Protein AF-A0A835R3R5-F1 (afdb_monomer_lite)

pLDDT: mean 70.12, std 14.89, range [35.88, 90.06]

Organism: Vanilla planifolia (NCBI:txid51239)

Secondary structure (DSSP, 8-state):
---------------SSS--------PPP-HHHHEEEEESTTTEEEEGGGTEEEE--SSPPPEEEESS--SS-------PPPSS--SPPPPP--

Radius of gyration: 20.17 Å; chains: 1; bounding box: 74×27×36 Å

Foldseek 3Di:
DDPPDLPPPQPFPDDPDPDDTDGDRDDQDFCVQFKDWPFQPVQWDQDPNRNDIDHDDLPTDTDIDTPDDDPDDDDDDDDDDDDDNNDDPDDDDD

Sequence (94 aa):
MSHRRCGHGITIVASSASSFLYIISLCAGNFLKDVDIIFGDGRAKIIDDGDLLSLLSTSSRLRLWPKKEYLIGRFDVDIKLIPGNSAAPLPPST

Structure (mmCIF, N/CA/C/O backbone):
data_AF-A0A835R3R5-F1
#
_entry.id   AF-A0A835R3R5-F1
#
loop_
_atom_site.group_PDB
_atom_site.id
_atom_site.type_symbol
_atom_site.label_atom_id
_atom_site.label_alt_id
_atom_site.label_comp_id
_atom_site.label_asym_id
_atom_site.label_entity_id
_atom_site.label_seq_id
_atom_site.pdbx_PDB_ins_code
_atom_site.Cartn_x
_atom_site.Cartn_y
_atom_site.Cartn_z
_atom_site.occupancy
_atom_site.B_iso_or_equiv
_atom_site.auth_seq_id
_atom_site.auth_comp_id
_atom_site.auth_asym_id
_atom_site.auth_atom_id
_atom_site.pdbx_PDB_model_num
ATOM 1 N N . MET A 1 1 ? -11.685 -5.495 -17.112 1.00 38.28 1 MET A N 1
ATOM 2 C CA . MET A 1 1 ? -12.844 -5.261 -16.225 1.00 38.28 1 MET A CA 1
ATOM 3 C C . MET A 1 1 ? -12.581 -5.965 -14.901 1.00 38.28 1 MET A C 1
ATOM 5 O O . MET A 1 1 ? -12.830 -7.155 -14.801 1.00 38.28 1 MET A O 1
ATOM 9 N N . SER A 1 2 ? -12.028 -5.266 -13.912 1.00 40.19 2 SER A N 1
ATOM 10 C CA . SER A 1 2 ? -12.003 -5.726 -12.519 1.00 40.19 2 SER A CA 1
ATOM 11 C C . SER A 1 2 ? -12.402 -4.527 -11.682 1.00 40.19 2 SER A C 1
ATOM 13 O O . SER A 1 2 ? -11.615 -3.626 -11.438 1.00 40.19 2 SER A O 1
ATOM 15 N N . HIS A 1 3 ? -13.694 -4.448 -11.389 1.00 35.88 3 HIS A N 1
ATOM 16 C CA . HIS A 1 3 ? -14.274 -3.382 -10.595 1.00 35.88 3 HIS A CA 1
ATOM 17 C C . HIS A 1 3 ? -14.525 -3.950 -9.203 1.00 35.88 3 HIS A C 1
ATOM 19 O O . HIS A 1 3 ? -15.667 -4.191 -8.827 1.00 35.88 3 HIS A O 1
ATOM 25 N N . ARG A 1 4 ? -13.469 -4.174 -8.418 1.00 48.97 4 ARG A N 1
ATOM 26 C CA . ARG A 1 4 ? -13.640 -4.313 -6.969 1.00 48.97 4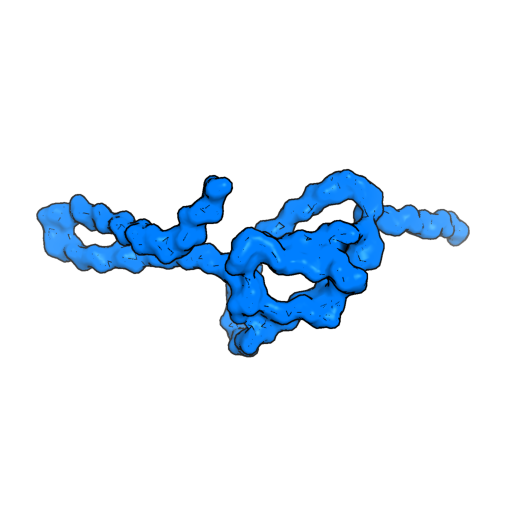 ARG A CA 1
ATOM 27 C C . ARG A 1 4 ? -13.588 -2.927 -6.346 1.00 48.97 4 ARG A C 1
ATOM 29 O O . ARG A 1 4 ? -12.725 -2.592 -5.552 1.00 48.97 4 ARG A O 1
ATOM 36 N N . ARG A 1 5 ? -14.598 -2.116 -6.690 1.00 47.53 5 ARG A N 1
ATOM 37 C CA . ARG A 1 5 ? -15.054 -1.102 -5.736 1.00 47.53 5 ARG A CA 1
ATOM 38 C C . ARG A 1 5 ? -15.316 -1.871 -4.443 1.00 47.53 5 ARG A C 1
ATOM 40 O O . ARG A 1 5 ? -15.990 -2.899 -4.498 1.00 47.53 5 ARG A O 1
ATOM 47 N N . CYS A 1 6 ? -14.813 -1.384 -3.312 1.00 50.47 6 CYS A N 1
ATOM 48 C CA . CYS A 1 6 ? -15.393 -1.690 -2.009 1.00 50.47 6 CYS A CA 1
ATOM 49 C C . CYS A 1 6 ? -16.865 -1.244 -2.067 1.00 50.47 6 CYS A C 1
ATOM 51 O O . CYS A 1 6 ? -17.225 -0.108 -1.776 1.00 50.47 6 CYS A O 1
ATOM 53 N N . GLY A 1 7 ? -17.696 -2.098 -2.649 1.00 42.72 7 GLY A N 1
ATOM 54 C CA . GLY A 1 7 ? -19.108 -1.906 -2.850 1.00 42.72 7 GLY A CA 1
ATOM 55 C C . GLY A 1 7 ? -19.770 -2.739 -1.789 1.00 42.72 7 GLY A C 1
ATOM 56 O O . GLY A 1 7 ? -19.895 -3.938 -1.983 1.00 4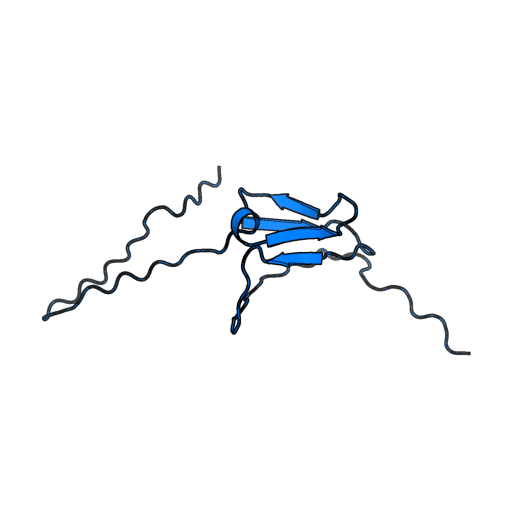2.72 7 GLY A O 1
ATOM 57 N N . HIS A 1 8 ? -20.102 -2.099 -0.668 1.00 44.03 8 HIS A N 1
ATOM 58 C CA . HIS A 1 8 ? -21.219 -2.446 0.210 1.00 44.03 8 HIS A CA 1
ATOM 59 C C . HIS A 1 8 ? -21.633 -3.930 0.175 1.00 44.03 8 HIS A C 1
ATOM 61 O O . HIS A 1 8 ? -22.756 -4.268 -0.187 1.00 44.03 8 HIS A O 1
ATOM 67 N N . GLY A 1 9 ? -20.724 -4.829 0.550 1.00 48.75 9 GLY A N 1
ATOM 68 C CA . GLY A 1 9 ? -21.042 -6.231 0.790 1.00 48.75 9 GLY A CA 1
ATOM 69 C C . GLY A 1 9 ? -21.556 -6.375 2.213 1.00 48.75 9 GLY A C 1
ATOM 70 O O . GLY A 1 9 ? -20.850 -6.901 3.066 1.00 48.75 9 GLY A O 1
ATOM 71 N N . ILE A 1 10 ? -22.737 -5.823 2.500 1.00 55.91 10 ILE A N 1
ATOM 72 C CA . ILE A 1 10 ? -23.390 -5.969 3.804 1.00 55.91 10 ILE A CA 1
ATOM 73 C C . ILE A 1 10 ? -23.953 -7.394 3.862 1.00 55.91 10 ILE A C 1
ATOM 75 O O . ILE A 1 10 ? -25.067 -7.648 3.409 1.00 55.91 10 ILE A O 1
ATOM 79 N N . THR A 1 11 ? -23.183 -8.350 4.383 1.00 56.25 11 THR A N 1
ATOM 80 C CA . THR A 1 11 ? -23.692 -9.706 4.635 1.00 56.25 11 THR A CA 1
ATOM 81 C C . THR A 1 11 ? -24.580 -9.670 5.879 1.00 56.25 11 THR A C 1
ATOM 83 O O . THR A 1 11 ? -24.096 -9.743 7.006 1.00 56.25 11 THR A O 1
ATOM 86 N N . ILE A 1 12 ? -25.891 -9.511 5.682 1.00 60.88 12 ILE A N 1
ATOM 87 C CA . ILE A 1 12 ? -26.890 -9.560 6.756 1.00 60.88 12 ILE A CA 1
ATOM 88 C C . ILE A 1 12 ? -27.162 -11.032 7.090 1.00 60.88 12 ILE A C 1
ATOM 90 O O . ILE A 1 12 ? -27.859 -11.722 6.350 1.00 60.88 12 ILE A O 1
ATOM 94 N N . VAL A 1 13 ? -26.634 -11.528 8.210 1.00 58.22 13 VAL A N 1
ATOM 95 C CA . VAL A 1 13 ? -27.070 -12.810 8.789 1.00 58.22 13 VAL A CA 1
ATOM 96 C C . VAL A 1 13 ? -28.349 -12.573 9.590 1.00 58.22 13 VAL A C 1
ATOM 98 O O . VAL A 1 13 ? -28.317 -12.112 10.729 1.00 58.22 13 VAL A O 1
ATOM 101 N N . ALA A 1 14 ? -29.497 -12.847 8.969 1.00 54.09 14 ALA A N 1
ATOM 102 C CA . ALA A 1 14 ? -30.801 -12.772 9.615 1.00 54.09 14 ALA A CA 1
ATOM 103 C C . ALA A 1 14 ? -31.058 -14.054 10.430 1.00 54.09 14 ALA A C 1
ATOM 105 O O . ALA A 1 14 ? -31.419 -15.088 9.876 1.00 54.09 14 ALA A O 1
ATOM 106 N N . SER A 1 15 ? -30.865 -13.993 11.750 1.00 60.72 15 SER A N 1
ATOM 107 C CA . SER A 1 15 ? -31.329 -15.018 12.698 1.00 60.72 15 SER A CA 1
ATOM 108 C C . SER A 1 15 ? -32.495 -14.451 13.511 1.00 60.72 15 SER A C 1
ATOM 110 O O . SER A 1 15 ? -32.449 -13.300 13.939 1.00 60.72 15 SER A O 1
ATOM 112 N N . SER A 1 16 ? -33.567 -15.217 13.689 1.00 67.12 16 SER A N 1
ATOM 113 C CA . SER A 1 16 ? -34.910 -14.733 14.038 1.00 67.12 16 SER A CA 1
ATOM 114 C C . SER A 1 16 ? -35.256 -14.691 15.536 1.00 67.12 16 SER A C 1
ATOM 116 O O . SER A 1 16 ? -36.407 -14.926 15.888 1.00 67.12 16 SER A O 1
ATOM 118 N N . ALA A 1 17 ? -34.335 -14.365 16.446 1.00 62.44 17 ALA A N 1
ATOM 119 C CA . ALA A 1 17 ? -34.713 -14.140 17.848 1.00 62.44 17 ALA A CA 1
ATOM 120 C C . ALA A 1 17 ? -33.841 -13.060 18.506 1.00 62.44 17 ALA A C 1
ATOM 122 O O . ALA A 1 17 ? -32.706 -13.319 18.887 1.00 62.44 17 ALA A O 1
ATOM 123 N N . SER A 1 18 ? -34.382 -11.837 18.609 1.00 64.62 18 SER A N 1
ATOM 124 C CA . SER A 1 18 ? -33.762 -10.653 19.245 1.00 64.62 18 SER A CA 1
ATOM 125 C C . SER A 1 18 ? -32.294 -10.396 18.869 1.00 64.62 18 SER A C 1
ATOM 127 O O . SER A 1 18 ? -31.457 -10.071 19.710 1.00 64.62 18 SER A O 1
ATOM 129 N N . SER A 1 19 ? -31.987 -10.545 17.582 1.00 59.44 19 SER A N 1
ATOM 130 C CA . SER A 1 19 ? -30.626 -10.528 17.044 1.00 59.44 19 SER A CA 1
ATOM 131 C C . SER A 1 19 ? -30.155 -9.110 16.716 1.00 59.44 19 SER A C 1
ATOM 133 O O . SER A 1 19 ? -30.683 -8.466 15.810 1.00 59.44 19 SER A O 1
ATOM 135 N N . PHE A 1 20 ? -29.120 -8.632 17.409 1.00 59.16 20 PHE A N 1
ATOM 136 C CA . PHE A 1 20 ? -28.366 -7.452 16.982 1.00 59.16 20 PHE A CA 1
ATOM 137 C C . PHE A 1 20 ? -27.629 -7.766 15.669 1.00 59.16 20 PHE A C 1
ATOM 139 O O . PHE A 1 20 ? -26.815 -8.687 15.608 1.00 59.16 20 PHE A O 1
ATOM 146 N N . LEU A 1 21 ? -27.922 -7.005 14.611 1.00 59.72 21 LEU A N 1
ATOM 147 C CA . LEU A 1 21 ? -27.239 -7.107 13.321 1.00 59.72 21 LEU A CA 1
ATOM 148 C C . LEU A 1 21 ? -25.810 -6.555 13.447 1.00 59.72 21 LEU A C 1
ATOM 150 O O . LEU A 1 21 ? -25.616 -5.343 13.498 1.00 59.72 21 LEU A O 1
ATOM 154 N N . TYR A 1 22 ? -24.803 -7.430 13.479 1.00 56.00 22 TYR A N 1
ATOM 155 C CA . TYR A 1 22 ? -23.400 -7.026 13.364 1.00 56.00 22 TYR A CA 1
ATOM 156 C C . TYR A 1 22 ? -23.000 -6.948 11.886 1.00 56.00 22 TYR A C 1
ATOM 158 O O . TYR A 1 22 ? -22.903 -7.965 11.202 1.00 56.00 22 TYR A O 1
ATOM 166 N N . ILE A 1 23 ? 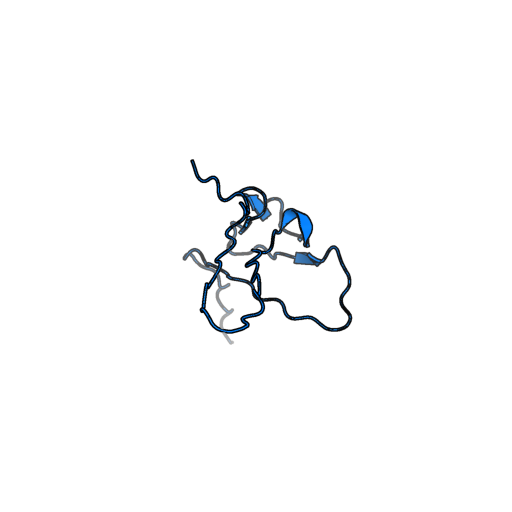-22.763 -5.731 11.390 1.00 63.06 23 ILE A N 1
ATOM 167 C CA . ILE A 1 23 ? -22.221 -5.497 10.047 1.00 63.06 23 ILE A CA 1
ATOM 168 C C . ILE A 1 23 ? -20.699 -5.650 10.120 1.00 63.06 23 ILE A C 1
ATOM 170 O O . ILE A 1 23 ? -20.010 -4.784 10.656 1.00 63.06 23 ILE A O 1
ATOM 174 N N . ILE A 1 24 ? -20.166 -6.746 9.578 1.00 54.62 24 ILE A N 1
ATOM 175 C CA . ILE A 1 24 ? -18.718 -6.942 9.446 1.00 54.62 24 ILE A CA 1
ATOM 176 C C . ILE A 1 24 ? -18.304 -6.435 8.062 1.00 54.62 24 ILE A C 1
ATOM 178 O O . ILE A 1 24 ? -18.564 -7.080 7.050 1.00 54.62 24 ILE A O 1
ATOM 182 N N . SER A 1 25 ? -17.679 -5.258 8.015 1.00 55.41 25 SER A N 1
ATOM 183 C CA . SER A 1 25 ? -17.103 -4.710 6.785 1.00 55.41 25 SER A CA 1
ATOM 184 C C . SER A 1 25 ? -15.677 -5.230 6.611 1.00 55.41 25 SER A C 1
ATOM 186 O O . SER A 1 25 ? -14.770 -4.802 7.323 1.00 55.41 25 SER A O 1
ATOM 188 N N . LEU A 1 26 ? -15.462 -6.130 5.650 1.00 55.12 26 LEU A N 1
ATOM 189 C CA . LEU A 1 26 ? -14.121 -6.550 5.242 1.00 55.12 26 LEU A CA 1
ATOM 190 C C . LEU A 1 26 ? -13.535 -5.475 4.316 1.00 55.12 26 LEU A C 1
ATOM 192 O O . LEU A 1 26 ? -13.807 -5.458 3.118 1.00 55.12 26 LEU A O 1
ATOM 196 N N . CYS A 1 27 ? -12.778 -4.536 4.884 1.00 61.56 27 CYS A N 1
ATOM 197 C CA . CYS A 1 27 ? -12.031 -3.556 4.102 1.00 61.56 27 CYS A CA 1
ATOM 198 C C . CYS A 1 27 ? -10.667 -4.146 3.732 1.00 61.56 27 CYS A C 1
ATOM 200 O O . CYS A 1 27 ? -9.890 -4.490 4.620 1.00 61.56 27 CYS A O 1
ATOM 202 N N . ALA A 1 28 ? -10.370 -4.245 2.436 1.00 69.44 28 ALA A N 1
ATOM 203 C CA . ALA A 1 28 ? -9.003 -4.479 1.984 1.00 69.44 28 ALA A CA 1
ATOM 204 C C . ALA A 1 28 ? -8.167 -3.200 2.196 1.00 69.44 28 ALA A C 1
ATOM 206 O O . ALA A 1 28 ? -8.699 -2.092 2.074 1.00 69.44 28 ALA A O 1
ATOM 207 N N . GLY A 1 29 ? -6.890 -3.351 2.559 1.00 77.62 29 GLY A N 1
ATOM 208 C CA . GLY A 1 29 ? -5.942 -2.233 2.653 1.00 77.62 29 GLY A CA 1
ATOM 209 C C . GLY A 1 29 ? -5.624 -1.650 1.274 1.00 77.62 29 GLY A C 1
ATOM 210 O O . GLY A 1 29 ? -5.796 -2.336 0.269 1.00 77.62 29 GLY A O 1
ATOM 211 N N . ASN A 1 30 ? -5.176 -0.393 1.210 1.00 86.94 30 ASN A N 1
ATOM 212 C CA . ASN A 1 30 ? -4.878 0.269 -0.059 1.00 86.94 30 ASN A CA 1
ATOM 213 C C . ASN A 1 30 ? -3.568 1.060 0.033 1.00 86.94 30 ASN A C 1
ATOM 215 O O . ASN A 1 30 ? -3.467 2.080 0.719 1.00 86.94 30 ASN A O 1
ATOM 219 N N . PHE A 1 31 ? -2.562 0.626 -0.722 1.00 88.06 31 PHE A N 1
ATOM 220 C CA . PHE A 1 31 ? -1.209 1.164 -0.665 1.00 88.06 31 PHE A CA 1
ATOM 221 C C . PHE A 1 31 ? -1.127 2.656 -1.011 1.00 88.06 31 PHE A C 1
ATOM 223 O O . PHE A 1 31 ? -0.274 3.336 -0.454 1.00 88.06 31 PHE A O 1
ATOM 230 N N . LEU A 1 32 ? -2.018 3.205 -1.854 1.00 88.94 32 LEU A N 1
ATOM 231 C CA . LEU A 1 32 ? -2.026 4.652 -2.145 1.00 88.94 32 LEU A CA 1
ATOM 232 C C . LEU A 1 32 ? -2.393 5.489 -0.912 1.00 88.94 32 LEU A C 1
ATOM 234 O O . LEU A 1 32 ? -1.918 6.620 -0.755 1.00 88.94 32 LEU A O 1
ATOM 238 N N . LYS A 1 33 ? -3.262 4.945 -0.057 1.00 88.88 33 LYS A N 1
ATOM 239 C CA . LYS A 1 33 ? -3.754 5.606 1.156 1.00 88.88 33 LYS A CA 1
ATOM 240 C C . LYS A 1 33 ? -2.834 5.377 2.345 1.00 88.88 33 LYS A C 1
ATOM 242 O O . LYS A 1 33 ? -2.694 6.271 3.177 1.00 88.88 33 LYS A O 1
ATOM 247 N N . ASP A 1 34 ? -2.215 4.206 2.406 1.00 88.31 34 ASP A N 1
ATOM 248 C CA . ASP A 1 34 ? -1.590 3.729 3.634 1.00 88.31 34 ASP A CA 1
ATOM 249 C C . ASP A 1 34 ? -0.072 3.938 3.661 1.00 88.31 34 ASP A C 1
ATOM 251 O O . ASP A 1 34 ? 0.492 4.124 4.744 1.00 88.31 34 ASP A O 1
ATOM 255 N N . VAL A 1 35 ? 0.599 3.969 2.501 1.00 88.19 35 VAL A N 1
ATOM 256 C CA . VAL A 1 35 ? 2.064 4.068 2.426 1.00 88.19 35 VAL A CA 1
ATOM 257 C C . VAL A 1 35 ? 2.564 5.000 1.320 1.00 88.19 35 VAL A C 1
ATOM 259 O O . VAL A 1 35 ? 1.919 5.192 0.295 1.00 88.19 35 VAL A O 1
ATOM 262 N N . ASP A 1 36 ? 3.755 5.556 1.516 1.00 90.06 36 ASP A N 1
ATOM 263 C CA . ASP A 1 36 ? 4.541 6.230 0.484 1.00 90.06 36 ASP A CA 1
ATOM 264 C C . ASP A 1 36 ? 5.767 5.387 0.109 1.00 90.06 36 ASP A C 1
ATOM 266 O O . ASP A 1 36 ? 6.391 4.743 0.958 1.00 90.06 36 ASP A O 1
ATOM 270 N N . ILE A 1 37 ? 6.141 5.396 -1.172 1.00 86.12 37 ILE A N 1
ATOM 271 C CA . ILE A 1 37 ? 7.367 4.746 -1.650 1.00 86.12 37 ILE A CA 1
ATOM 272 C C . ILE A 1 37 ? 8.538 5.709 -1.436 1.00 86.12 37 ILE A C 1
ATOM 274 O O . ILE A 1 37 ? 8.631 6.734 -2.105 1.00 86.12 37 ILE A O 1
ATOM 278 N N . ILE A 1 38 ? 9.460 5.359 -0.539 1.00 82.38 38 ILE A N 1
ATOM 279 C CA . ILE A 1 38 ? 10.638 6.186 -0.216 1.00 82.38 38 ILE A CA 1
ATOM 280 C C . ILE A 1 38 ? 11.834 5.820 -1.094 1.00 82.38 38 ILE A C 1
ATOM 282 O O . ILE A 1 38 ? 12.653 6.663 -1.446 1.00 82.38 38 ILE A O 1
ATOM 286 N N . PHE A 1 39 ? 11.978 4.532 -1.410 1.00 70.50 39 PHE A N 1
ATOM 287 C CA . PHE A 1 39 ? 13.084 4.031 -2.216 1.00 70.50 39 PHE A CA 1
ATOM 288 C C . PHE A 1 39 ? 12.637 2.808 -3.011 1.00 70.50 39 PHE A C 1
ATOM 290 O O . PHE A 1 39 ? 11.983 1.918 -2.465 1.00 70.50 39 PHE A O 1
ATOM 297 N N . GLY A 1 40 ? 12.993 2.768 -4.292 1.00 67.62 40 GLY A N 1
ATOM 298 C CA . GLY A 1 40 ? 12.587 1.690 -5.193 1.00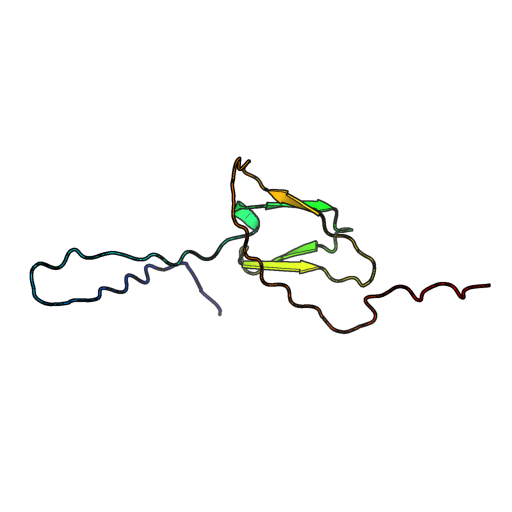 67.62 40 GLY A CA 1
ATOM 299 C C . GLY A 1 40 ? 13.100 1.845 -6.623 1.00 67.62 40 GLY A C 1
ATOM 300 O O . GLY A 1 40 ? 12.426 1.383 -7.535 1.00 67.62 40 GLY A O 1
ATOM 301 N N . ASP A 1 41 ? 14.234 2.533 -6.823 1.00 70.12 41 ASP A N 1
ATOM 302 C CA . ASP A 1 41 ? 14.936 2.711 -8.116 1.00 70.12 41 ASP A CA 1
ATOM 303 C C . ASP A 1 41 ? 14.043 3.157 -9.305 1.00 70.12 41 ASP A C 1
ATOM 305 O O . ASP A 1 41 ? 14.331 2.872 -10.461 1.00 70.12 41 ASP A O 1
ATOM 309 N N . GLY A 1 42 ? 12.889 3.787 -9.039 1.00 76.75 42 GLY A N 1
ATOM 310 C CA . GLY A 1 42 ? 11.860 4.088 -10.054 1.00 76.75 42 GLY A CA 1
ATOM 311 C C . GLY A 1 42 ? 11.098 2.866 -10.601 1.00 76.75 42 GLY A C 1
ATOM 312 O O . GLY A 1 42 ? 10.230 3.000 -11.465 1.00 76.75 42 GLY A O 1
ATOM 313 N N . ARG A 1 43 ? 11.399 1.667 -10.096 1.00 76.62 43 ARG A N 1
ATOM 314 C CA . ARG A 1 43 ? 10.818 0.377 -10.500 1.00 76.62 43 ARG A CA 1
ATOM 315 C C . ARG A 1 43 ? 9.686 -0.085 -9.585 1.00 76.62 43 ARG A C 1
ATOM 317 O O . ARG A 1 43 ? 8.948 -0.990 -9.963 1.00 76.62 43 ARG A O 1
ATOM 324 N N . ALA A 1 44 ? 9.559 0.514 -8.402 1.00 83.88 44 ALA A N 1
ATOM 325 C CA . ALA A 1 44 ? 8.421 0.315 -7.512 1.00 83.88 44 ALA A CA 1
ATOM 326 C C . ALA A 1 44 ? 7.207 1.098 -8.030 1.00 83.88 44 ALA A C 1
ATOM 328 O O . ALA A 1 44 ? 7.292 2.310 -8.232 1.00 83.88 44 ALA A O 1
ATOM 329 N N . LYS A 1 45 ? 6.080 0.416 -8.240 1.00 86.25 45 LYS A N 1
ATOM 330 C CA . LYS A 1 45 ? 4.827 1.030 -8.693 1.00 86.25 45 LYS A CA 1
ATOM 331 C C . LYS A 1 45 ? 3.645 0.474 -7.916 1.00 86.25 45 LYS A C 1
ATOM 333 O O . LYS A 1 45 ? 3.521 -0.738 -7.761 1.00 86.25 45 LYS A O 1
ATOM 338 N N . ILE A 1 46 ? 2.765 1.368 -7.483 1.00 88.00 46 ILE A N 1
ATOM 339 C CA . ILE A 1 46 ? 1.438 1.001 -6.996 1.00 88.00 46 ILE A CA 1
ATOM 340 C C . ILE A 1 46 ? 0.513 0.943 -8.214 1.00 88.00 46 ILE A C 1
ATOM 342 O O . ILE A 1 46 ? 0.462 1.889 -9.001 1.00 88.00 46 ILE A O 1
ATOM 346 N N . ILE A 1 47 ? -0.154 -0.188 -8.399 1.00 87.19 47 ILE A N 1
ATOM 347 C CA . ILE A 1 47 ? -1.050 -0.479 -9.519 1.00 87.19 47 ILE A CA 1
ATOM 348 C C . ILE A 1 47 ? -2.389 -1.001 -8.982 1.00 87.19 47 ILE A C 1
ATOM 350 O O . ILE A 1 47 ? -2.542 -1.189 -7.776 1.00 87.19 47 ILE A O 1
ATOM 354 N N . ASP A 1 48 ? -3.358 -1.204 -9.876 1.00 87.88 48 ASP A N 1
ATOM 355 C CA . ASP A 1 48 ? -4.712 -1.670 -9.528 1.00 87.88 48 ASP A CA 1
ATOM 356 C C . ASP A 1 48 ? -5.393 -0.768 -8.481 1.00 87.88 48 ASP A C 1
ATOM 358 O O . ASP A 1 48 ? -5.798 -1.212 -7.415 1.00 87.88 48 ASP A O 1
ATOM 362 N N . ASP A 1 49 ? -5.403 0.547 -8.742 1.00 87.00 49 ASP A N 1
ATOM 363 C CA . ASP A 1 49 ? -6.012 1.572 -7.875 1.00 87.00 49 ASP A CA 1
ATOM 364 C C . ASP A 1 49 ? -5.554 1.549 -6.401 1.00 87.00 49 ASP A C 1
ATOM 366 O O . ASP A 1 49 ? -6.227 2.074 -5.511 1.00 87.00 49 ASP A O 1
ATOM 370 N N . GLY A 1 50 ? -4.367 0.997 -6.133 1.00 85.75 50 GLY A N 1
ATOM 371 C CA . GLY A 1 50 ? -3.800 0.911 -4.790 1.00 85.75 50 GLY A CA 1
ATOM 372 C C . GLY A 1 50 ? -3.863 -0.465 -4.150 1.00 85.75 50 GLY A C 1
ATOM 373 O O . GLY A 1 50 ? -3.335 -0.615 -3.053 1.00 85.75 50 GLY A O 1
ATOM 374 N N . ASP A 1 51 ? -4.429 -1.460 -4.820 1.00 86.81 51 ASP A N 1
ATOM 375 C CA . ASP A 1 51 ? -4.574 -2.804 -4.263 1.00 86.81 51 ASP A CA 1
ATOM 376 C C . ASP A 1 51 ? -3.288 -3.631 -4.395 1.00 86.81 51 ASP A C 1
ATOM 378 O O . ASP A 1 51 ? -3.076 -4.576 -3.634 1.00 86.81 51 ASP A O 1
ATOM 382 N N . LEU A 1 52 ? -2.386 -3.270 -5.320 1.00 86.62 52 LEU A N 1
ATOM 383 C CA . LEU A 1 52 ? -1.145 -4.011 -5.530 1.00 86.62 52 LEU A CA 1
ATOM 384 C C . LEU A 1 52 ? 0.082 -3.107 -5.632 1.00 86.62 52 LEU A C 1
ATOM 386 O O . LEU A 1 52 ? 0.118 -2.136 -6.386 1.00 86.62 52 LEU A O 1
ATOM 390 N N . LEU A 1 53 ? 1.140 -3.488 -4.920 1.00 86.50 53 LEU A N 1
ATOM 391 C CA . LEU A 1 53 ? 2.466 -2.907 -5.068 1.00 86.50 53 LEU A CA 1
ATOM 392 C C . LEU A 1 53 ? 3.376 -3.879 -5.824 1.00 86.50 53 LEU A C 1
ATOM 394 O O . LEU A 1 53 ? 3.573 -5.017 -5.406 1.00 86.50 53 LEU A O 1
ATOM 398 N N . SER A 1 54 ? 3.939 -3.422 -6.941 1.00 83.69 54 SER A N 1
ATOM 399 C CA . SER A 1 54 ? 4.824 -4.207 -7.801 1.00 83.69 54 SER A CA 1
ATOM 400 C C . SER A 1 54 ? 6.240 -3.636 -7.801 1.00 83.69 54 SER A C 1
ATOM 402 O O . SER A 1 54 ? 6.435 -2.428 -7.958 1.00 83.69 54 SER A O 1
ATOM 404 N N . LEU A 1 55 ? 7.231 -4.514 -7.646 1.00 78.31 55 LEU A N 1
ATOM 405 C CA . LEU A 1 55 ? 8.654 -4.201 -7.746 1.00 78.31 55 LEU A CA 1
ATOM 406 C C . LEU A 1 55 ? 9.330 -5.235 -8.647 1.00 78.31 55 LEU A C 1
ATOM 408 O O . LEU A 1 55 ? 9.318 -6.428 -8.356 1.00 78.31 55 LEU A O 1
ATOM 412 N N . LEU A 1 56 ? 9.949 -4.766 -9.728 1.00 65.56 56 LEU A N 1
ATOM 413 C CA . LEU A 1 56 ? 10.628 -5.613 -10.705 1.00 65.56 56 LEU A CA 1
ATOM 414 C C . LEU A 1 56 ? 12.148 -5.404 -10.638 1.00 65.56 56 LEU A C 1
ATOM 416 O O . LEU A 1 56 ? 12.696 -4.614 -11.410 1.00 65.56 56 LEU A O 1
ATOM 420 N N . SER A 1 57 ? 12.844 -6.076 -9.714 1.00 62.47 57 SER A N 1
ATOM 421 C CA . SER A 1 57 ? 14.307 -6.248 -9.785 1.00 62.47 57 SER A CA 1
ATOM 422 C C . SER A 1 57 ? 14.836 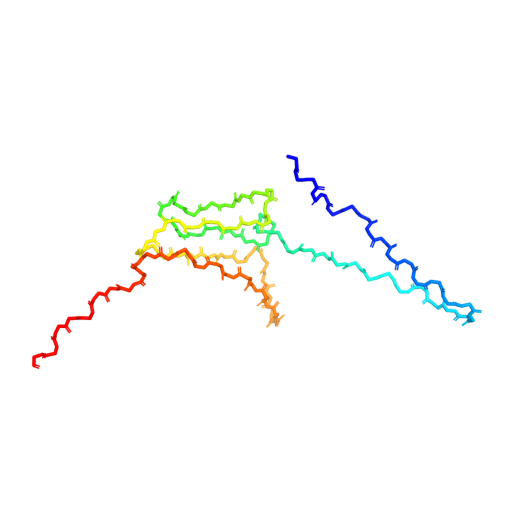-7.262 -8.762 1.00 62.47 57 SER A C 1
ATOM 424 O O . SER A 1 57 ? 14.322 -7.392 -7.655 1.00 62.47 57 SER A O 1
ATOM 426 N N . THR A 1 58 ? 15.894 -7.970 -9.158 1.00 58.72 58 THR A N 1
ATOM 427 C CA . THR A 1 58 ? 16.633 -8.975 -8.379 1.00 58.72 58 THR A CA 1
ATOM 428 C C . THR A 1 58 ? 17.608 -8.382 -7.361 1.00 58.72 58 THR A C 1
ATOM 430 O O . THR A 1 58 ? 18.058 -9.093 -6.467 1.00 58.72 58 THR A O 1
ATOM 433 N N . SER A 1 59 ? 17.924 -7.086 -7.462 1.00 61.16 59 SER A N 1
ATOM 434 C CA . SER A 1 59 ? 18.858 -6.377 -6.572 1.00 61.16 59 SER A CA 1
ATOM 435 C C . SER A 1 59 ? 18.275 -5.107 -5.941 1.00 61.16 59 SER A C 1
ATOM 437 O O . SER A 1 59 ? 18.942 -4.447 -5.139 1.00 61.16 59 SER A O 1
ATOM 439 N N . SER A 1 60 ? 17.036 -4.734 -6.280 1.00 63.03 60 SER A N 1
ATOM 440 C CA . SER A 1 60 ? 16.417 -3.519 -5.748 1.00 63.03 60 SER A CA 1
ATOM 441 C C . SER A 1 60 ? 15.900 -3.719 -4.329 1.00 63.03 60 SER A C 1
ATOM 443 O O . SER A 1 60 ? 15.188 -4.680 -4.046 1.00 63.03 60 SER A O 1
ATOM 445 N N . ARG A 1 61 ? 16.176 -2.746 -3.461 1.00 68.44 61 ARG A N 1
ATOM 446 C CA . ARG A 1 61 ? 15.534 -2.617 -2.150 1.00 68.44 61 ARG A CA 1
ATOM 447 C C . ARG A 1 61 ? 14.284 -1.749 -2.271 1.00 68.44 61 ARG A C 1
ATOM 449 O O . ARG A 1 61 ? 14.343 -0.681 -2.876 1.00 68.44 61 ARG A O 1
ATOM 456 N N . LEU A 1 62 ? 13.190 -2.186 -1.653 1.00 77.19 62 LEU A N 1
ATOM 457 C CA . LEU A 1 62 ? 11.981 -1.388 -1.464 1.00 77.19 62 LEU A CA 1
ATOM 458 C C . LEU A 1 62 ? 11.958 -0.832 -0.043 1.00 77.19 62 LEU A C 1
ATOM 460 O O . LEU A 1 62 ? 12.171 -1.573 0.916 1.00 77.19 62 LEU A O 1
ATOM 464 N N . ARG A 1 63 ? 11.672 0.462 0.095 1.00 81.19 63 ARG A N 1
ATOM 465 C CA . ARG A 1 63 ? 11.343 1.082 1.384 1.00 81.19 63 ARG A CA 1
ATOM 466 C C . ARG A 1 63 ? 10.005 1.790 1.270 1.00 81.19 63 ARG A C 1
ATOM 468 O O . ARG A 1 63 ? 9.846 2.662 0.417 1.00 81.19 63 ARG A O 1
ATOM 475 N N . LEU A 1 64 ? 9.086 1.413 2.151 1.00 85.69 64 LEU A N 1
ATOM 476 C CA . LEU A 1 64 ? 7.774 2.029 2.313 1.00 85.69 64 LEU A CA 1
ATOM 477 C C . LEU A 1 64 ? 7.761 2.824 3.619 1.00 85.69 64 LEU A C 1
ATOM 479 O O . LEU A 1 64 ? 8.330 2.367 4.611 1.00 85.69 64 LEU A O 1
ATOM 483 N N . TRP A 1 65 ? 7.129 3.996 3.616 1.00 86.19 65 TRP A N 1
ATOM 484 C CA . TRP A 1 65 ? 6.817 4.739 4.837 1.00 86.19 65 TRP A CA 1
ATOM 485 C C . TRP A 1 65 ? 5.314 4.694 5.074 1.00 86.19 65 TRP A C 1
ATOM 487 O O . TRP A 1 65 ? 4.571 5.004 4.144 1.00 86.19 65 TRP A O 1
ATOM 497 N N . PRO A 1 66 ? 4.834 4.351 6.274 1.00 87.19 66 PRO A N 1
ATOM 498 C CA . PRO A 1 66 ? 3.422 4.496 6.578 1.00 87.19 66 PRO A CA 1
ATOM 499 C C . PRO A 1 66 ? 3.051 5.984 6.638 1.00 87.19 66 PRO A C 1
ATOM 501 O O . PRO A 1 66 ? 3.772 6.790 7.222 1.00 87.19 66 PRO A O 1
ATOM 504 N N . LYS A 1 67 ? 1.901 6.362 6.072 1.00 89.31 67 LYS A N 1
ATOM 505 C CA . LYS A 1 67 ? 1.417 7.760 6.133 1.00 89.31 67 LYS A CA 1
ATOM 506 C C . LYS A 1 67 ? 0.890 8.160 7.508 1.00 89.31 67 LYS A C 1
ATOM 508 O O . LYS A 1 67 ? 0.640 9.334 7.768 1.00 89.31 67 LYS A O 1
ATOM 513 N N . LYS A 1 68 ? 0.661 7.172 8.370 1.00 88.56 68 LYS A N 1
ATOM 514 C CA . LYS A 1 68 ? 0.195 7.341 9.741 1.00 88.56 68 LYS A CA 1
ATOM 515 C C . LYS A 1 68 ? 1.175 6.678 10.688 1.00 88.56 68 LYS A C 1
ATOM 517 O O . LYS A 1 68 ? 1.721 5.619 10.388 1.00 88.56 68 LYS A O 1
ATOM 522 N N . GLU A 1 69 ? 1.346 7.293 11.843 1.00 89.19 69 GLU A N 1
ATOM 523 C CA . GLU A 1 69 ? 2.130 6.728 12.928 1.00 89.19 69 GLU A CA 1
ATOM 524 C C . GLU A 1 69 ? 1.233 5.876 13.820 1.00 89.19 69 GLU A C 1
ATOM 526 O O . GLU A 1 69 ? 0.087 6.229 14.108 1.00 89.19 69 GLU A O 1
ATOM 531 N N . TYR A 1 70 ? 1.765 4.739 14.253 1.00 83.38 70 TYR A N 1
ATOM 532 C CA . TYR A 1 70 ? 1.056 3.801 15.107 1.00 83.38 70 TYR A CA 1
ATOM 533 C C . TYR A 1 70 ? 1.937 3.475 16.305 1.00 83.38 70 TYR A C 1
ATOM 535 O O . TYR A 1 70 ? 3.092 3.091 16.143 1.00 83.38 70 TYR A O 1
ATOM 543 N N . LEU A 1 71 ? 1.381 3.611 17.509 1.00 89.00 71 LEU A N 1
ATOM 544 C CA . LEU A 1 71 ? 2.073 3.258 18.750 1.00 89.00 71 LEU A CA 1
ATOM 545 C C . LEU A 1 71 ? 2.114 1.734 18.960 1.00 89.00 71 LEU A C 1
ATOM 547 O O . LEU A 1 71 ? 3.083 1.199 19.486 1.00 89.00 71 LEU A O 1
ATOM 551 N N . ILE A 1 72 ? 1.057 1.040 18.527 1.00 86.50 72 ILE A N 1
ATOM 552 C CA . ILE A 1 72 ? 0.910 -0.419 18.505 1.00 86.50 72 ILE A CA 1
ATOM 553 C C . ILE A 1 72 ? 0.108 -0.755 17.243 1.00 86.50 72 ILE A C 1
ATOM 555 O O . ILE A 1 72 ? -0.911 -0.116 16.981 1.00 86.50 72 ILE A O 1
ATOM 559 N N . GLY A 1 73 ? 0.548 -1.736 16.454 1.00 78.50 73 GLY A N 1
ATOM 560 C CA . GLY A 1 73 ? -0.119 -2.095 15.204 1.00 78.50 73 GLY A CA 1
ATOM 561 C C . GLY A 1 73 ? 0.191 -3.514 14.745 1.00 78.50 73 GLY A C 1
ATOM 562 O O . GLY A 1 73 ? 1.213 -4.092 15.111 1.00 78.50 73 GLY A O 1
ATOM 563 N N . ARG A 1 74 ? -0.711 -4.063 13.930 1.00 82.44 74 ARG A N 1
ATOM 564 C CA . ARG A 1 74 ? -0.532 -5.320 13.204 1.00 82.44 74 ARG A CA 1
ATOM 565 C C . ARG A 1 74 ? -0.627 -5.019 11.713 1.00 82.44 74 ARG A C 1
ATOM 567 O O . ARG A 1 74 ? -1.562 -4.349 11.286 1.00 82.44 74 ARG A O 1
ATOM 574 N N . PHE A 1 75 ? 0.338 -5.520 10.953 1.00 80.56 75 PHE A N 1
ATOM 575 C CA . PHE A 1 75 ? 0.427 -5.324 9.512 1.00 80.56 75 PHE A CA 1
ATOM 576 C C . PHE A 1 75 ? 0.503 -6.695 8.853 1.00 80.56 75 PHE A C 1
ATOM 578 O O . PHE A 1 75 ? 1.504 -7.395 8.996 1.00 80.56 75 PHE A O 1
ATOM 585 N N . ASP A 1 76 ? -0.563 -7.083 8.164 1.00 82.81 76 ASP A N 1
ATOM 586 C CA . ASP A 1 76 ? -0.604 -8.307 7.371 1.00 82.81 76 ASP A CA 1
ATOM 587 C C . ASP A 1 76 ? -0.379 -7.921 5.899 1.00 82.81 76 ASP A C 1
ATOM 589 O O . ASP A 1 76 ? -1.061 -7.041 5.370 1.00 82.81 76 ASP A O 1
ATOM 593 N N . VAL A 1 77 ? 0.623 -8.526 5.254 1.00 79.88 77 VAL A N 1
ATOM 594 C CA . VAL A 1 77 ? 1.019 -8.210 3.873 1.00 79.88 77 VAL A CA 1
ATOM 595 C C . VAL A 1 77 ? 1.245 -9.503 3.104 1.00 79.88 77 VAL A C 1
ATOM 597 O O . VAL A 1 77 ? 2.065 -10.328 3.506 1.00 79.88 77 VAL A O 1
ATOM 600 N N . ASP A 1 78 ? 0.575 -9.636 1.963 1.00 83.94 78 ASP A N 1
ATOM 601 C CA . ASP A 1 78 ? 0.806 -10.737 1.032 1.00 83.94 78 ASP A CA 1
ATOM 602 C C . ASP A 1 78 ? 1.914 -10.370 0.040 1.00 83.94 78 ASP A C 1
ATOM 604 O O . ASP A 1 78 ? 1.826 -9.380 -0.689 1.00 83.94 78 ASP A O 1
ATOM 608 N N . ILE A 1 79 ? 2.972 -11.183 -0.004 1.00 81.75 79 ILE A N 1
ATOM 609 C CA . ILE A 1 79 ? 4.132 -10.960 -0.875 1.00 81.75 79 ILE A CA 1
ATOM 610 C C . ILE A 1 79 ? 4.248 -12.118 -1.861 1.00 81.75 79 ILE A C 1
ATOM 612 O O . ILE A 1 79 ? 4.451 -13.269 -1.474 1.00 81.75 79 ILE A O 1
ATOM 616 N N . LYS A 1 80 ? 4.183 -11.806 -3.158 1.00 79.94 80 LYS A N 1
ATOM 617 C CA . LYS A 1 80 ? 4.452 -12.767 -4.231 1.00 79.94 80 LYS A CA 1
ATOM 618 C C . LYS A 1 80 ? 5.831 -12.520 -4.831 1.00 79.94 80 LYS A C 1
ATOM 620 O O . LYS A 1 80 ? 6.076 -11.478 -5.432 1.00 79.94 80 LYS A O 1
ATOM 625 N N . LEU A 1 81 ? 6.707 -13.514 -4.722 1.00 72.00 81 LEU A N 1
ATOM 626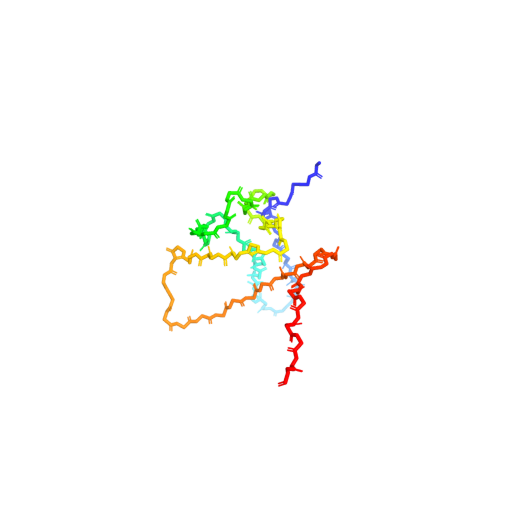 C CA . LEU A 1 81 ? 8.005 -13.516 -5.392 1.00 72.00 81 LEU A CA 1
ATOM 627 C C . LEU A 1 81 ? 7.851 -14.025 -6.829 1.00 72.00 81 LEU A C 1
ATOM 629 O O . LEU A 1 81 ? 7.226 -15.060 -7.070 1.00 72.00 81 LEU A O 1
ATOM 633 N N . ILE A 1 82 ? 8.430 -13.300 -7.786 1.00 66.81 82 ILE A N 1
ATOM 634 C CA . ILE A 1 82 ? 8.569 -13.770 -9.167 1.00 66.81 82 ILE A CA 1
ATOM 635 C C . ILE A 1 82 ? 9.898 -14.540 -9.251 1.00 66.81 82 ILE A C 1
ATOM 637 O O . ILE A 1 82 ? 10.932 -13.984 -8.878 1.00 66.81 82 ILE A O 1
ATOM 641 N N . PRO A 1 83 ? 9.904 -15.808 -9.696 1.00 60.94 83 PRO A N 1
ATOM 642 C CA . PRO A 1 83 ? 11.113 -16.622 -9.721 1.00 60.94 83 PRO A CA 1
ATOM 643 C C . PRO A 1 83 ? 12.130 -16.108 -10.752 1.00 60.94 83 PRO A C 1
ATOM 645 O O . PRO A 1 83 ? 11.805 -15.907 -11.920 1.00 60.94 83 PRO A O 1
ATOM 648 N N . GLY A 1 84 ? 13.373 -15.931 -10.297 1.00 58.22 84 GLY A N 1
ATOM 649 C CA . GLY A 1 84 ? 14.524 -15.528 -11.104 1.00 58.22 84 GLY A CA 1
ATOM 650 C C . GLY A 1 84 ? 15.596 -14.862 -10.241 1.00 58.22 84 GLY A C 1
ATOM 651 O O . GLY A 1 84 ? 15.514 -13.672 -9.986 1.00 58.22 84 GLY A O 1
ATOM 652 N N . ASN A 1 85 ? 16.583 -15.634 -9.775 1.00 56.59 85 ASN A N 1
ATOM 653 C CA . ASN A 1 85 ? 17.845 -15.178 -9.166 1.00 56.59 85 ASN A CA 1
ATOM 654 C C . ASN A 1 85 ? 17.756 -14.017 -8.138 1.00 56.59 85 ASN A C 1
ATOM 656 O O . ASN A 1 85 ? 18.327 -12.949 -8.346 1.00 56.59 85 ASN A O 1
ATOM 660 N N . SER A 1 86 ? 17.062 -14.227 -7.014 1.00 53.28 86 SER A N 1
ATOM 661 C CA . SER A 1 86 ? 16.930 -13.243 -5.917 1.00 53.28 86 SER A CA 1
ATOM 662 C C . SER A 1 86 ? 18.007 -13.348 -4.822 1.00 53.28 86 SER A C 1
ATOM 664 O O . SER A 1 86 ? 17.822 -12.813 -3.732 1.00 53.28 86 SER A O 1
ATOM 666 N N . ALA A 1 87 ? 19.127 -14.029 -5.079 1.00 55.59 87 ALA A N 1
ATOM 667 C CA . ALA A 1 87 ? 20.249 -14.124 -4.148 1.00 55.59 87 ALA A CA 1
ATOM 668 C C . ALA A 1 87 ? 21.558 -13.801 -4.877 1.00 55.59 87 ALA A C 1
ATOM 670 O O . ALA A 1 87 ? 21.829 -14.340 -5.950 1.00 55.59 87 ALA A O 1
ATOM 671 N N . ALA A 1 88 ? 22.372 -12.917 -4.298 1.00 49.41 88 ALA A N 1
ATOM 672 C CA . ALA A 1 88 ? 23.758 -12.776 -4.721 1.00 49.41 88 ALA A CA 1
ATOM 673 C C . ALA A 1 88 ? 24.490 -14.109 -4.456 1.00 49.41 88 ALA A C 1
ATOM 675 O O . ALA A 1 88 ? 24.295 -14.684 -3.381 1.00 49.41 88 ALA A O 1
ATOM 676 N N . PRO A 1 89 ? 25.325 -14.611 -5.385 1.00 53.16 89 PRO A N 1
ATOM 677 C CA . PRO A 1 89 ? 26.220 -15.723 -5.090 1.00 53.16 89 PRO A CA 1
ATOM 678 C C . PRO A 1 89 ? 27.122 -15.339 -3.911 1.00 53.16 89 PRO A C 1
ATOM 680 O O . PRO A 1 89 ? 27.752 -14.280 -3.935 1.00 53.16 89 PRO A O 1
ATOM 683 N N . LEU A 1 90 ? 27.160 -16.171 -2.869 1.00 61.41 90 LEU A N 1
ATOM 684 C CA . LEU A 1 90 ? 28.100 -15.996 -1.761 1.00 61.41 90 LEU A CA 1
ATOM 685 C C . LEU A 1 90 ? 29.541 -16.049 -2.313 1.00 61.41 90 LEU A C 1
ATOM 687 O O . LEU A 1 90 ? 29.820 -16.912 -3.151 1.00 61.41 90 LEU A O 1
ATOM 691 N N . PRO A 1 91 ? 30.456 -15.157 -1.884 1.00 62.69 91 PRO A N 1
ATOM 692 C CA . PRO A 1 91 ? 31.860 -15.264 -2.263 1.00 62.69 91 PRO A CA 1
ATOM 693 C C . PRO A 1 91 ? 32.454 -16.567 -1.698 1.00 62.69 91 PRO A C 1
ATOM 695 O O . PRO A 1 91 ? 32.043 -16.997 -0.615 1.00 62.69 91 PRO A O 1
ATOM 698 N N . PRO A 1 92 ? 33.395 -17.216 -2.409 1.00 63.28 92 PRO A N 1
ATOM 699 C CA . PRO A 1 92 ? 34.020 -18.439 -1.922 1.00 63.28 92 PRO A CA 1
ATOM 700 C C . PRO A 1 92 ? 34.751 -18.161 -0.604 1.00 63.28 92 PRO A C 1
ATOM 702 O O . PRO A 1 92 ? 35.480 -17.177 -0.488 1.00 63.28 92 PRO A O 1
ATOM 705 N N . SER A 1 93 ? 34.539 -19.021 0.392 1.00 60.44 93 SER A N 1
ATOM 706 C CA . SER A 1 93 ? 35.327 -19.022 1.622 1.00 60.44 93 SER A CA 1
ATOM 707 C C . SER A 1 93 ? 36.743 -19.498 1.300 1.00 60.44 93 SER A C 1
ATOM 709 O O . SER A 1 93 ? 36.909 -20.646 0.877 1.00 60.44 93 SER A O 1
ATOM 711 N N . THR A 1 94 ? 37.725 -18.618 1.473 1.00 58.81 94 THR A N 1
ATOM 712 C CA . THR A 1 94 ? 39.158 -18.941 1.420 1.00 58.81 94 THR A CA 1
ATOM 713 C C . THR A 1 94 ? 39.664 -19.346 2.794 1.00 58.81 94 THR A C 1
ATOM 715 O O . THR A 1 94 ? 39.212 -18.723 3.782 1.00 58.81 94 THR A O 1
#